Protein AF-Q07W27-F1 (afdb_monomer_lite)

Secondary structure (DSSP, 8-state):
-EEEEEPGGGHHHHHHTT--HHHHS-TTTEEEEEEHHHHHHHHTS---HHHHHHHHHHHHHHHHTEEEE-EE-PPPTTS-GGG-SEE-TTTPBPPPHHHHHHHHHHHHHH--S--SSTT-SSPTTHHHHHHHHHTTTSEEE----SSSHHHHHHHH----S------

Organism: Shewanella frigidimarina (strain NCIMB 400) (NCBI:txid318167)

Radius of gyration: 16.39 Å; chains: 1; bounding box: 51×36×37 Å

pLDDT: mean 89.35, std 12.49, range [35.09, 97.81]

Structure (mmCIF, N/CA/C/O backbone):
data_AF-Q07W27-F1
#
_entry.id   AF-Q07W27-F1
#
loop_
_atom_site.group_PDB
_atom_site.id
_atom_site.type_symbol
_atom_site.label_atom_id
_atom_site.label_alt_id
_atom_site.label_comp_id
_atom_site.label_asym_id
_atom_site.label_entity_id
_atom_site.label_seq_id
_atom_site.pdbx_PDB_ins_code
_atom_site.Cartn_x
_atom_site.Cartn_y
_atom_site.Cartn_z
_atom_site.occupancy
_atom_site.B_iso_or_equiv
_atom_site.auth_seq_id
_atom_site.auth_comp_id
_atom_site.auth_asym_id
_atom_site.auth_atom_id
_atom_site.pdbx_PDB_model_num
ATOM 1 N N . MET A 1 1 ? -7.360 -18.061 -1.630 1.00 87.69 1 MET A N 1
ATOM 2 C CA . MET A 1 1 ? -7.419 -16.875 -0.748 1.00 87.69 1 MET A CA 1
ATOM 3 C C . MET A 1 1 ? -7.469 -15.639 -1.635 1.00 87.69 1 MET A C 1
ATOM 5 O O . MET A 1 1 ? -6.852 -15.674 -2.691 1.00 87.69 1 MET A O 1
ATOM 9 N N . ILE A 1 2 ? -8.252 -14.622 -1.283 1.00 95.69 2 ILE A N 1
ATOM 10 C CA . ILE A 1 2 ? -8.456 -13.413 -2.095 1.00 95.69 2 ILE A CA 1
ATOM 11 C C . ILE A 1 2 ? -7.645 -12.269 -1.487 1.00 95.69 2 ILE A C 1
ATOM 13 O O . ILE A 1 2 ? -7.784 -11.992 -0.299 1.00 95.69 2 ILE A O 1
ATOM 17 N N . ASN A 1 3 ? -6.818 -11.613 -2.295 1.00 96.69 3 ASN A N 1
ATOM 18 C CA . ASN A 1 3 ? -5.992 -10.490 -1.863 1.00 96.69 3 ASN A CA 1
ATOM 19 C C . ASN A 1 3 ? -6.754 -9.167 -2.015 1.00 96.69 3 ASN A C 1
ATOM 21 O O . ASN A 1 3 ? -7.334 -8.904 -3.074 1.00 96.69 3 ASN A O 1
ATOM 25 N N . ILE A 1 4 ? -6.714 -8.340 -0.973 1.00 97.31 4 ILE A N 1
ATOM 26 C CA . ILE A 1 4 ? -7.288 -6.994 -0.942 1.00 97.31 4 ILE A CA 1
ATOM 27 C C . ILE A 1 4 ? -6.198 -6.027 -0.494 1.00 97.31 4 ILE A C 1
ATOM 29 O O . ILE A 1 4 ? -5.762 -6.084 0.651 1.00 97.31 4 ILE A O 1
ATOM 33 N N . TYR A 1 5 ? -5.775 -5.139 -1.386 1.00 97.19 5 TYR A N 1
ATOM 34 C CA . TYR A 1 5 ? -4.855 -4.057 -1.064 1.00 97.19 5 TYR A CA 1
ATOM 35 C C . TYR A 1 5 ? -5.603 -2.849 -0.522 1.00 97.19 5 TYR A C 1
ATOM 37 O O . TYR A 1 5 ? -6.624 -2.442 -1.076 1.00 97.19 5 TYR A O 1
ATOM 45 N N . ILE A 1 6 ? -5.073 -2.274 0.547 1.00 96.81 6 ILE A N 1
ATOM 46 C CA . ILE A 1 6 ? -5.630 -1.106 1.212 1.00 96.81 6 ILE A CA 1
ATOM 47 C C . ILE A 1 6 ? -4.923 0.164 0.739 1.00 96.81 6 ILE A C 1
ATOM 49 O O . ILE A 1 6 ? -3.694 0.247 0.764 1.00 96.81 6 ILE A O 1
ATOM 53 N N . ASP A 1 7 ? -5.715 1.151 0.329 1.00 95.50 7 ASP A N 1
ATOM 54 C CA . ASP A 1 7 ? -5.273 2.526 0.106 1.00 95.50 7 ASP A CA 1
ATOM 55 C C . ASP A 1 7 ? -5.294 3.324 1.421 1.00 95.50 7 ASP A C 1
ATOM 57 O O . ASP A 1 7 ? -6.131 3.106 2.295 1.00 95.50 7 ASP A O 1
ATOM 61 N N . ASN A 1 8 ? -4.400 4.295 1.566 1.00 92.88 8 ASN A N 1
ATOM 62 C CA . ASN A 1 8 ? -4.270 5.091 2.779 1.00 92.88 8 ASN A CA 1
ATOM 63 C C . ASN A 1 8 ? -5.447 6.022 3.057 1.00 92.88 8 ASN A C 1
ATOM 65 O O . ASN A 1 8 ? -5.665 6.410 4.204 1.00 92.88 8 ASN A O 1
ATOM 69 N N . ASN A 1 9 ? -6.234 6.371 2.042 1.00 92.31 9 ASN A N 1
ATOM 70 C CA . ASN A 1 9 ? -7.404 7.226 2.236 1.00 92.31 9 ASN A CA 1
ATOM 71 C C . ASN A 1 9 ? -8.571 6.541 2.973 1.00 92.31 9 ASN A C 1
ATOM 73 O O . ASN A 1 9 ? -9.521 7.228 3.350 1.00 92.31 9 ASN A O 1
ATOM 77 N N . ILE A 1 10 ? -8.522 5.221 3.199 1.00 95.00 10 ILE A N 1
ATOM 78 C CA . ILE A 1 10 ? -9.608 4.518 3.893 1.00 95.00 10 ILE A CA 1
ATOM 79 C C . ILE A 1 10 ? -9.482 4.603 5.415 1.00 95.00 10 ILE A C 1
ATOM 81 O O . ILE A 1 10 ? -10.473 4.409 6.117 1.00 95.00 10 ILE A O 1
ATOM 85 N N . TRP A 1 11 ? -8.28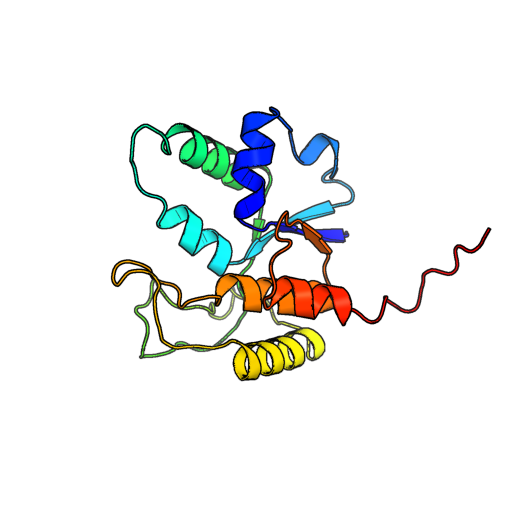3 4.865 5.941 1.00 95.19 11 TRP A N 1
ATOM 86 C CA . TRP A 1 11 ? -8.015 4.753 7.374 1.00 95.19 11 TRP A CA 1
ATOM 87 C C . TRP A 1 11 ? -8.856 5.718 8.207 1.00 95.19 11 TRP A C 1
ATOM 89 O O . TRP A 1 11 ? -9.455 5.300 9.197 1.00 95.19 11 TRP A O 1
ATOM 99 N N . ASP A 1 12 ? -8.971 6.977 7.768 1.00 94.19 12 ASP A N 1
ATOM 100 C CA . ASP A 1 12 ? -9.831 7.973 8.416 1.00 94.19 12 ASP A CA 1
ATOM 101 C C . ASP A 1 12 ? -11.297 7.497 8.459 1.00 94.19 12 ASP A C 1
ATOM 103 O O . ASP A 1 12 ? -11.993 7.697 9.454 1.00 94.19 12 ASP A O 1
ATOM 107 N N . PHE A 1 13 ? -11.774 6.834 7.399 1.00 95.19 13 PHE A N 1
ATOM 108 C CA . PHE A 1 13 ? -13.139 6.309 7.336 1.00 95.19 13 PHE A CA 1
ATOM 109 C C . PHE A 1 13 ? -13.355 5.143 8.304 1.00 95.19 13 PHE A C 1
ATOM 111 O O . PHE A 1 13 ? -14.380 5.108 8.985 1.00 95.19 13 PHE A O 1
ATOM 118 N N . LEU A 1 14 ? -12.404 4.211 8.384 1.00 95.69 14 LEU A N 1
ATOM 119 C CA . LEU A 1 14 ? -12.488 3.078 9.306 1.00 95.69 14 LEU A CA 1
ATOM 120 C C . LEU A 1 14 ? -12.503 3.548 10.759 1.00 95.69 14 LEU A C 1
ATOM 122 O O . LEU A 1 14 ? -13.375 3.123 11.515 1.00 95.69 14 LEU A O 1
ATOM 126 N N . LEU A 1 15 ? -11.603 4.468 11.122 1.00 95.44 15 LEU A N 1
ATOM 127 C CA . LEU A 1 15 ? -11.544 5.022 12.473 1.00 95.44 15 LEU A CA 1
ATOM 128 C C . LEU A 1 15 ? -12.839 5.761 12.824 1.00 95.44 15 LEU A C 1
ATOM 130 O O . LEU A 1 15 ? -13.472 5.459 13.834 1.00 95.44 15 LEU A O 1
ATOM 134 N N . LYS A 1 16 ? -13.275 6.683 11.954 1.00 95.81 16 LYS A N 1
ATOM 135 C CA . LYS A 1 16 ? -14.465 7.515 12.183 1.00 95.81 16 LYS A CA 1
ATOM 136 C C . LYS A 1 16 ? -15.741 6.699 12.392 1.00 95.81 16 LYS A C 1
ATOM 138 O O . LYS A 1 16 ? -16.622 7.134 13.125 1.00 95.81 16 LYS A O 1
ATOM 143 N N . ASN A 1 17 ? -15.861 5.557 11.720 1.00 96.44 17 ASN A N 1
ATOM 144 C CA . ASN A 1 17 ? -17.038 4.693 11.803 1.00 96.44 17 ASN A CA 1
ATOM 145 C C . ASN A 1 17 ? -16.813 3.472 12.711 1.00 96.44 17 ASN A C 1
ATOM 147 O O . ASN A 1 17 ? -17.669 2.593 12.752 1.00 96.44 17 ASN A O 1
ATOM 151 N N . SER A 1 18 ? -15.669 3.403 13.404 1.00 94.62 18 SER A N 1
ATOM 152 C CA . SER A 1 18 ? -15.284 2.294 14.285 1.00 94.62 18 SER A CA 1
ATOM 153 C C . SER A 1 18 ? -15.427 0.916 13.622 1.00 94.62 18 SER A C 1
ATOM 155 O O . SER A 1 18 ? -15.914 -0.036 14.229 1.00 94.62 18 SER A O 1
ATOM 157 N N . LEU A 1 19 ? -15.022 0.812 12.353 1.00 94.81 19 LEU A N 1
ATOM 158 C CA . LEU A 1 19 ? -15.157 -0.412 11.565 1.00 94.81 19 LEU A CA 1
ATOM 159 C C . LEU A 1 19 ? -13.935 -1.310 11.732 1.00 94.81 19 LEU A C 1
ATOM 161 O O . LEU A 1 19 ? -12.802 -0.885 11.498 1.00 94.81 19 LEU A O 1
ATOM 165 N N . ASN A 1 20 ? -14.180 -2.584 12.036 1.00 93.25 20 ASN A N 1
ATOM 166 C CA . ASN A 1 20 ? -13.160 -3.618 11.976 1.00 93.25 20 ASN A CA 1
ATOM 167 C C . ASN A 1 20 ? -13.163 -4.274 10.588 1.00 93.25 20 ASN A C 1
ATOM 169 O O . ASN A 1 20 ? -14.177 -4.794 10.125 1.00 93.25 20 ASN A O 1
ATOM 173 N N . LEU A 1 21 ? -12.010 -4.282 9.913 1.00 93.94 21 LEU A N 1
ATOM 174 C CA . LEU A 1 21 ? -11.886 -4.877 8.583 1.00 93.94 21 LEU A CA 1
ATOM 175 C C . LEU A 1 21 ? -12.206 -6.379 8.561 1.00 93.94 21 LEU A C 1
ATOM 177 O O . LEU A 1 21 ? -12.683 -6.879 7.542 1.00 93.94 21 LEU A O 1
ATOM 181 N N . ARG A 1 22 ? -11.963 -7.110 9.654 1.00 95.06 22 ARG A N 1
ATOM 182 C CA . ARG A 1 22 ? -12.173 -8.564 9.725 1.00 95.06 22 ARG A CA 1
ATOM 183 C C . ARG A 1 22 ? -13.634 -8.980 9.747 1.00 95.06 22 ARG A C 1
ATOM 185 O O . ARG A 1 22 ? -13.924 -10.087 9.291 1.00 95.06 22 ARG A O 1
ATOM 192 N N . ASP A 1 23 ? -14.532 -8.090 10.156 1.00 95.62 23 ASP A N 1
ATOM 193 C CA . ASP A 1 23 ? -15.976 -8.333 10.100 1.00 95.62 23 ASP A CA 1
ATOM 194 C C . ASP A 1 23 ? -16.465 -8.420 8.644 1.00 95.62 23 ASP A C 1
ATOM 196 O O . ASP A 1 23 ? -17.352 -9.208 8.315 1.00 95.62 23 ASP A O 1
ATOM 200 N N . TYR A 1 24 ? -15.833 -7.659 7.744 1.00 95.19 24 TYR A N 1
ATOM 201 C CA . TYR A 1 24 ? -16.163 -7.613 6.315 1.00 95.19 24 TYR A CA 1
ATOM 202 C C . TYR A 1 24 ? -15.278 -8.532 5.467 1.00 95.19 24 TYR A C 1
ATOM 204 O O . TYR A 1 24 ? -15.719 -9.071 4.449 1.00 95.19 24 TYR A O 1
ATOM 212 N N . PHE A 1 25 ? -14.032 -8.744 5.894 1.00 96.12 25 PHE A N 1
ATOM 213 C CA . PHE A 1 25 ? -13.035 -9.549 5.193 1.00 96.12 25 PHE A CA 1
ATOM 214 C C . PHE A 1 25 ? -12.453 -10.638 6.111 1.00 96.12 25 PHE A C 1
ATOM 216 O O . PHE A 1 25 ? -11.312 -10.526 6.581 1.00 96.12 25 PHE A O 1
ATOM 223 N N . PRO A 1 26 ? -13.204 -11.736 6.340 1.00 96.38 26 PRO A N 1
ATOM 224 C CA . PRO A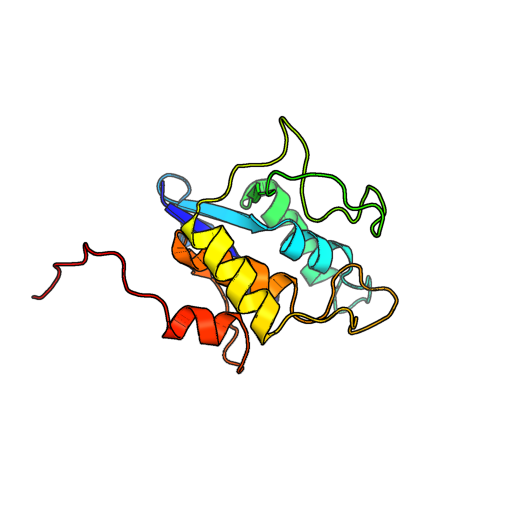 1 26 ? -12.767 -12.811 7.223 1.00 96.38 26 PRO A CA 1
ATOM 225 C C . PRO A 1 26 ? -11.453 -13.456 6.765 1.00 96.38 26 PRO A C 1
ATOM 227 O O . PRO A 1 26 ? -11.310 -13.842 5.597 1.00 96.38 26 PRO A O 1
ATOM 230 N N . ALA A 1 27 ? -10.528 -13.667 7.706 1.00 95.81 27 ALA A N 1
ATOM 231 C CA . ALA A 1 27 ? -9.176 -14.179 7.444 1.00 95.81 27 ALA A CA 1
ATOM 232 C C . ALA A 1 27 ? -9.150 -15.548 6.734 1.00 95.81 27 ALA A C 1
ATOM 234 O O . ALA A 1 27 ? -8.236 -15.844 5.968 1.00 95.81 27 ALA A O 1
ATOM 235 N N . LYS A 1 28 ? -10.196 -16.372 6.904 1.00 96.00 28 LYS A N 1
ATOM 236 C CA . LYS A 1 28 ? -10.334 -17.665 6.206 1.00 96.00 28 LYS A CA 1
ATOM 237 C C . LYS A 1 28 ? -10.383 -17.521 4.678 1.00 96.00 28 LYS A C 1
ATOM 239 O O . LYS A 1 28 ? -10.023 -18.451 3.959 1.00 96.00 28 LYS A O 1
ATOM 244 N N . LYS A 1 29 ? -10.859 -16.380 4.168 1.00 97.31 29 LYS A N 1
ATOM 245 C CA . LYS A 1 29 ? -11.061 -16.146 2.731 1.00 97.31 29 LYS A CA 1
ATOM 246 C C . LYS A 1 29 ? -10.179 -15.027 2.187 1.00 97.31 29 LYS A C 1
ATOM 248 O O . LYS A 1 29 ? -9.769 -15.128 1.027 1.00 97.31 29 LYS A O 1
ATOM 253 N N . TYR A 1 30 ? -9.872 -14.016 2.996 1.00 97.81 30 TYR A N 1
ATOM 254 C CA . TYR A 1 30 ? -9.238 -12.783 2.543 1.00 97.81 30 TYR A CA 1
ATOM 255 C C . TYR A 1 30 ? -7.904 -12.511 3.236 1.00 97.81 30 TYR A C 1
ATOM 257 O O . TYR A 1 30 ? -7.788 -12.613 4.457 1.00 97.81 30 TYR A O 1
ATOM 265 N N . ARG A 1 31 ? -6.925 -12.087 2.437 1.00 97.19 31 ARG A N 1
ATOM 266 C CA . ARG A 1 31 ? -5.713 -11.417 2.911 1.00 97.19 31 ARG A CA 1
ATOM 267 C C . ARG A 1 31 ? -5.874 -9.932 2.689 1.00 97.19 31 ARG A C 1
ATOM 269 O O . ARG A 1 31 ? -6.186 -9.509 1.577 1.00 97.19 31 ARG A O 1
ATOM 276 N N . ILE A 1 32 ? -5.657 -9.175 3.750 1.00 97.44 32 ILE A N 1
ATOM 277 C CA . ILE A 1 32 ? -5.659 -7.722 3.706 1.00 97.44 32 ILE A CA 1
ATOM 278 C C . ILE A 1 32 ? -4.202 -7.300 3.650 1.00 97.44 32 ILE A C 1
ATOM 280 O O . ILE A 1 32 ? -3.405 -7.735 4.479 1.00 97.44 32 ILE A O 1
ATOM 284 N N . LEU A 1 33 ? -3.856 -6.523 2.636 1.00 96.94 33 LEU A N 1
ATOM 285 C CA . LEU A 1 33 ? -2.485 -6.234 2.259 1.00 96.94 33 LEU A CA 1
ATOM 286 C C . LEU A 1 33 ? -2.267 -4.725 2.188 1.00 96.94 33 LEU A C 1
ATOM 288 O O . LEU A 1 33 ? -3.163 -3.974 1.803 1.00 96.94 33 LEU A O 1
ATOM 292 N N . ILE A 1 34 ? -1.049 -4.288 2.478 1.00 96.44 34 ILE A N 1
ATOM 293 C CA . ILE A 1 34 ? -0.579 -2.938 2.176 1.00 96.44 34 ILE A CA 1
ATOM 294 C C . ILE A 1 34 ? 0.697 -3.028 1.344 1.00 96.44 34 ILE A C 1
ATOM 296 O O . ILE A 1 34 ? 1.522 -3.920 1.536 1.00 96.44 34 ILE A O 1
ATOM 300 N N . SER A 1 35 ? 0.857 -2.126 0.381 1.00 95.12 35 SER A N 1
ATOM 301 C CA . SER A 1 35 ? 2.114 -2.026 -0.358 1.00 95.12 35 SER A CA 1
ATOM 302 C C . SER A 1 35 ? 3.171 -1.309 0.487 1.00 95.12 35 SER A C 1
ATOM 304 O O . SER A 1 35 ? 2.848 -0.460 1.321 1.00 95.12 35 SER A O 1
ATOM 306 N N . LYS A 1 36 ? 4.452 -1.561 0.201 1.00 93.62 36 LYS A N 1
ATOM 307 C CA . LYS A 1 36 ? 5.565 -0.779 0.773 1.00 93.62 36 LYS A CA 1
ATOM 308 C C . LYS A 1 36 ? 5.370 0.740 0.606 1.00 93.62 36 LYS A C 1
ATOM 310 O O . LYS A 1 36 ? 5.717 1.528 1.480 1.00 93.62 36 LYS A O 1
ATOM 315 N N . TYR A 1 37 ? 4.755 1.161 -0.500 1.00 94.88 37 TYR A N 1
ATOM 316 C CA . TYR A 1 37 ? 4.403 2.559 -0.759 1.00 94.88 37 TYR A CA 1
ATOM 317 C C . TYR A 1 37 ? 3.364 3.079 0.235 1.00 94.88 37 TYR A C 1
ATOM 319 O O . TYR A 1 37 ? 3.566 4.135 0.832 1.00 94.88 37 TYR A O 1
ATOM 327 N N . GLY A 1 38 ? 2.298 2.309 0.473 1.00 94.38 38 GLY A N 1
ATOM 328 C CA . GLY A 1 38 ? 1.308 2.641 1.493 1.00 94.38 38 GLY A CA 1
ATOM 329 C C . GLY A 1 38 ? 1.946 2.767 2.881 1.00 94.38 38 GLY A C 1
ATOM 330 O O . GLY A 1 38 ? 1.671 3.723 3.608 1.00 94.38 38 GLY A O 1
ATOM 331 N N . ARG A 1 39 ? 2.886 1.869 3.212 1.00 94.31 39 ARG A N 1
ATOM 332 C CA . ARG A 1 39 ? 3.652 1.920 4.466 1.00 94.31 39 ARG A CA 1
ATOM 333 C C . ARG A 1 39 ? 4.509 3.180 4.599 1.00 94.31 39 ARG A C 1
ATOM 335 O O . ARG A 1 39 ? 4.574 3.749 5.694 1.00 94.31 39 ARG A O 1
ATOM 342 N N . PHE A 1 40 ? 5.153 3.629 3.520 1.00 94.25 40 PHE A N 1
ATOM 343 C CA . PHE A 1 40 ? 5.934 4.866 3.543 1.00 94.25 40 PHE A CA 1
ATOM 344 C C . PHE A 1 40 ? 5.068 6.068 3.903 1.00 94.25 40 PHE A C 1
ATOM 346 O O . PHE A 1 40 ? 5.439 6.831 4.789 1.00 94.25 40 PHE A O 1
ATOM 353 N N . GLU A 1 41 ? 3.893 6.213 3.294 1.00 93.31 41 GLU A N 1
ATOM 354 C CA . GLU A 1 41 ? 3.008 7.338 3.610 1.00 93.31 41 GLU A CA 1
ATOM 355 C C . GLU A 1 41 ? 2.564 7.334 5.081 1.00 93.31 41 GLU A C 1
ATOM 357 O O . GLU A 1 41 ? 2.583 8.390 5.710 1.00 93.31 41 GLU A O 1
ATOM 362 N N . ILE A 1 42 ? 2.253 6.163 5.658 1.00 92.62 42 ILE A N 1
ATOM 363 C CA . ILE A 1 42 ? 1.879 6.030 7.080 1.00 92.62 42 ILE A CA 1
ATOM 364 C C . ILE A 1 42 ? 3.046 6.409 7.995 1.00 92.62 42 ILE A C 1
ATOM 366 O O . ILE A 1 42 ? 2.881 7.165 8.952 1.00 92.62 42 ILE A O 1
ATOM 370 N N . THR A 1 43 ? 4.247 5.913 7.691 1.00 90.56 43 THR A N 1
ATOM 371 C CA . THR A 1 43 ? 5.459 6.221 8.467 1.00 90.56 43 THR A CA 1
ATOM 372 C C . THR A 1 43 ? 5.756 7.723 8.469 1.00 90.56 43 THR A C 1
ATOM 374 O O . THR A 1 43 ? 6.240 8.261 9.462 1.00 90.56 43 THR A O 1
ATOM 377 N N . GLN A 1 44 ? 5.415 8.417 7.381 1.00 90.19 44 GLN A N 1
ATOM 378 C CA . GLN A 1 44 ? 5.617 9.856 7.219 1.00 90.19 44 GLN A CA 1
ATOM 379 C C . GLN A 1 44 ? 4.436 10.719 7.679 1.00 90.19 44 GLN A C 1
ATOM 381 O O . GLN A 1 44 ? 4.469 11.942 7.502 1.00 90.19 44 GLN A O 1
ATOM 386 N N . MET A 1 45 ? 3.399 10.119 8.272 1.00 89.19 45 MET A N 1
ATOM 387 C CA . MET A 1 45 ? 2.324 10.880 8.899 1.00 89.19 45 MET A CA 1
ATOM 388 C C . MET A 1 45 ? 2.880 11.712 10.064 1.00 89.19 45 MET A C 1
ATOM 390 O O . MET A 1 45 ? 3.620 11.172 10.897 1.00 89.19 45 MET A O 1
ATOM 394 N N . PRO A 1 46 ? 2.527 13.010 10.141 1.00 86.31 46 PRO A N 1
ATOM 395 C CA . PRO A 1 46 ? 3.024 13.896 11.184 1.00 86.31 46 PRO A CA 1
ATOM 396 C C . PRO A 1 46 ? 2.485 13.491 12.558 1.00 86.31 46 PRO A C 1
ATOM 398 O O . PRO A 1 46 ? 1.319 13.117 12.682 1.00 86.31 46 PRO A O 1
ATOM 401 N N . ASP A 1 47 ? 3.299 13.670 13.597 1.00 85.31 47 ASP A N 1
ATOM 402 C CA . ASP A 1 47 ? 2.911 13.453 15.000 1.00 85.31 47 ASP A CA 1
ATOM 403 C C . ASP A 1 47 ? 2.175 14.672 15.591 1.00 85.31 47 ASP A C 1
ATOM 405 O O . ASP A 1 47 ? 2.380 15.066 16.736 1.00 85.31 47 ASP A O 1
ATOM 409 N N . SER A 1 48 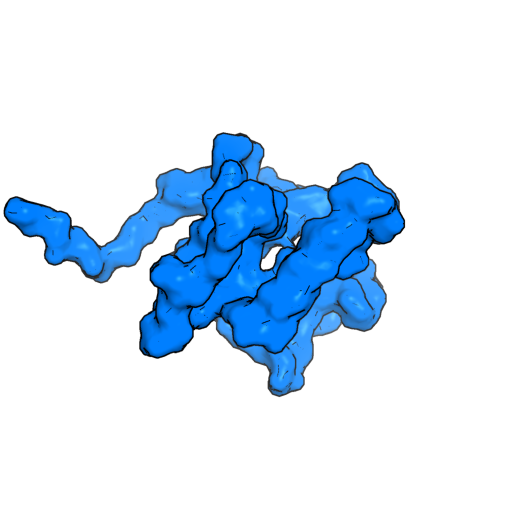? 1.324 15.317 14.790 1.00 86.62 48 SER A N 1
ATOM 410 C CA . SER A 1 48 ? 0.436 16.378 15.277 1.00 86.62 48 SER A CA 1
ATOM 411 C C . SER A 1 48 ? -0.675 15.773 16.142 1.00 86.62 48 SER A C 1
ATOM 413 O O . SER A 1 48 ? -1.162 14.702 15.768 1.00 86.62 48 SER A O 1
ATOM 415 N N . PRO A 1 49 ? -1.150 16.448 17.209 1.00 82.06 49 PRO A N 1
ATOM 416 C CA . PRO A 1 49 ? -2.191 15.923 18.104 1.00 82.06 49 PRO A CA 1
ATOM 417 C C . PRO A 1 49 ? -3.393 15.309 17.368 1.00 82.06 49 PRO A C 1
ATOM 419 O O . PRO A 1 49 ? -3.784 14.184 17.663 1.00 82.06 49 PRO A O 1
ATOM 422 N N . ASP A 1 50 ? -3.866 15.970 16.308 1.00 80.62 50 ASP A N 1
ATOM 423 C CA . ASP A 1 50 ? -5.021 15.544 15.499 1.00 80.62 50 ASP A CA 1
ATOM 424 C C . ASP A 1 50 ? -4.775 14.289 14.635 1.00 80.62 50 ASP A C 1
ATOM 426 O O . ASP A 1 50 ? -5.690 13.764 14.001 1.00 80.62 50 ASP A O 1
ATOM 430 N N . LYS A 1 51 ? -3.525 13.821 14.534 1.00 88.31 51 LYS A N 1
ATOM 431 C CA . LYS A 1 51 ? -3.119 12.660 13.723 1.00 88.31 51 LYS A CA 1
ATOM 432 C C . LYS A 1 51 ? -2.525 11.520 14.540 1.00 88.31 51 LYS A C 1
ATOM 434 O O . LYS A 1 51 ? -2.423 10.418 14.005 1.00 88.31 51 LYS A O 1
ATOM 439 N N . VAL A 1 52 ? -2.191 11.746 15.812 1.00 91.50 52 VAL A N 1
ATOM 440 C CA . VAL A 1 52 ? -1.653 10.706 16.703 1.00 91.50 52 VAL A CA 1
ATOM 441 C C . VAL A 1 52 ? -2.652 9.562 16.873 1.00 91.50 52 VAL A C 1
ATOM 443 O O . VAL A 1 52 ? -2.271 8.403 16.734 1.00 91.50 52 VAL A O 1
ATOM 446 N N . GLU A 1 53 ? -3.933 9.870 17.097 1.00 92.94 53 GLU A N 1
ATOM 447 C CA . GLU A 1 53 ? -4.983 8.852 17.232 1.00 92.94 53 GLU A CA 1
ATOM 448 C C . GLU A 1 53 ? -5.087 7.981 15.973 1.00 92.94 53 GLU A C 1
ATOM 450 O O . GLU A 1 53 ? -4.998 6.755 16.049 1.00 92.94 53 GLU A O 1
ATOM 455 N N . LEU A 1 54 ? -5.176 8.616 14.800 1.00 94.56 54 LEU A N 1
ATOM 456 C CA . LEU A 1 54 ? -5.240 7.918 13.519 1.00 94.56 54 LEU A CA 1
ATOM 457 C C . LEU A 1 54 ? -4.001 7.058 13.272 1.00 94.56 54 LEU A C 1
ATOM 459 O O . LEU A 1 54 ? -4.125 5.905 12.871 1.00 94.56 54 LEU A O 1
ATOM 463 N N . LYS A 1 55 ? -2.805 7.593 13.526 1.00 94.19 55 LYS A N 1
ATOM 464 C CA . LYS A 1 55 ? -1.552 6.856 13.347 1.00 94.19 55 LYS A CA 1
ATOM 465 C C . LYS A 1 55 ? -1.502 5.631 14.261 1.00 94.19 55 LYS A C 1
ATOM 467 O O . LYS A 1 55 ? 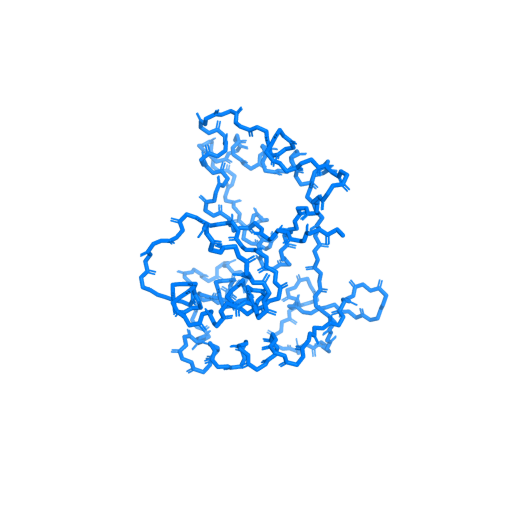-1.177 4.547 13.785 1.00 94.19 55 LYS A O 1
ATOM 472 N N . ASN A 1 56 ? -1.885 5.770 15.530 1.00 93.38 56 ASN A N 1
ATOM 473 C CA . ASN A 1 56 ? -1.932 4.656 16.480 1.00 93.38 56 ASN A CA 1
ATOM 474 C C . ASN A 1 56 ? -2.951 3.589 16.068 1.00 93.38 56 ASN A C 1
ATOM 476 O O . ASN A 1 56 ? -2.638 2.400 16.120 1.00 93.38 56 ASN A O 1
ATOM 480 N N . PHE A 1 57 ? -4.133 4.004 15.607 1.00 94.94 57 PHE A N 1
ATOM 481 C CA . PHE A 1 57 ? -5.137 3.097 15.056 1.00 94.94 57 PHE A CA 1
ATOM 482 C C . PHE A 1 57 ? -4.607 2.328 13.840 1.00 94.94 57 PHE A C 1
ATOM 484 O O . PHE A 1 57 ? -4.702 1.107 13.784 1.00 94.94 57 PHE A O 1
ATOM 491 N N . ILE A 1 58 ? -3.990 3.018 12.879 1.00 95.44 58 ILE A N 1
ATOM 492 C CA . ILE A 1 58 ? -3.425 2.361 11.697 1.00 95.44 58 ILE A CA 1
ATOM 493 C C . ILE A 1 58 ? -2.354 1.352 12.117 1.00 95.44 58 ILE A C 1
ATOM 495 O O . ILE A 1 58 ? -2.367 0.215 11.657 1.00 95.44 58 ILE A O 1
ATOM 499 N N . LEU A 1 59 ? -1.437 1.736 13.010 1.00 94.19 59 LEU A N 1
ATOM 500 C CA . LEU A 1 59 ? -0.366 0.852 13.472 1.00 94.19 59 LEU A CA 1
ATOM 501 C C . LEU A 1 59 ? -0.895 -0.384 14.210 1.00 94.19 59 LEU A C 1
ATOM 503 O O . LEU A 1 59 ? -0.340 -1.466 14.019 1.00 94.19 59 LEU A O 1
ATOM 507 N N . SER A 1 60 ? -1.964 -0.258 15.001 1.00 94.31 60 SER A N 1
ATOM 508 C CA . SER A 1 60 ? -2.570 -1.410 15.675 1.00 94.31 60 SER A CA 1
ATOM 509 C C . SER A 1 60 ? -3.229 -2.372 14.682 1.00 94.31 60 SER A C 1
ATOM 511 O O . SER A 1 60 ? -3.071 -3.585 14.814 1.00 94.31 60 SER A O 1
ATOM 513 N N . VAL A 1 61 ? -3.891 -1.855 13.644 1.00 94.69 61 VAL A N 1
ATOM 514 C CA . VAL A 1 61 ? -4.480 -2.674 12.574 1.00 94.69 61 VAL A CA 1
ATOM 515 C C . VAL A 1 61 ? -3.392 -3.338 11.725 1.00 94.69 61 VAL A C 1
ATOM 517 O O . VAL A 1 61 ? -3.486 -4.527 11.423 1.00 94.69 61 VAL A O 1
ATOM 520 N N . LEU A 1 62 ? -2.317 -2.617 11.389 1.00 94.31 62 LEU A N 1
ATOM 521 C CA . LEU A 1 62 ? -1.181 -3.175 10.650 1.00 94.31 62 LEU A CA 1
ATOM 522 C C . LEU A 1 62 ? -0.469 -4.300 11.410 1.00 94.31 62 LEU A C 1
ATOM 524 O O . LEU A 1 62 ? 0.007 -5.241 10.790 1.00 94.31 62 LEU A O 1
ATOM 528 N N . ALA A 1 63 ? -0.399 -4.229 12.739 1.00 93.31 63 ALA A N 1
ATOM 529 C CA . ALA A 1 63 ? 0.262 -5.259 13.538 1.00 93.31 63 ALA A CA 1
ATOM 530 C C . ALA A 1 63 ? -0.508 -6.591 13.585 1.00 93.31 63 ALA A C 1
ATOM 532 O O . ALA A 1 63 ? 0.104 -7.635 13.801 1.00 93.31 63 ALA A O 1
ATOM 533 N N . ASN A 1 64 ? -1.831 -6.563 13.403 1.00 91.19 64 ASN A N 1
ATOM 534 C CA . ASN A 1 64 ? -2.693 -7.724 13.644 1.00 91.19 64 ASN A CA 1
ATOM 535 C C . ASN A 1 64 ? -3.376 -8.252 12.379 1.00 91.19 64 ASN A C 1
ATOM 537 O O . ASN A 1 64 ? -3.549 -9.460 12.219 1.00 91.19 64 ASN A O 1
ATOM 541 N N . ASP A 1 65 ? -3.776 -7.357 11.475 1.00 94.44 65 ASP A N 1
ATOM 542 C CA . ASP A 1 65 ? -4.752 -7.681 10.438 1.00 94.44 65 ASP A CA 1
ATOM 543 C C . ASP A 1 65 ? -4.267 -7.455 9.009 1.00 94.44 65 ASP A C 1
ATOM 545 O O . ASP A 1 65 ? -4.870 -7.994 8.073 1.00 94.44 65 ASP A O 1
ATOM 549 N N . VAL A 1 66 ? -3.188 -6.700 8.816 1.00 95.38 66 VAL A N 1
ATOM 550 C CA . VAL A 1 66 ? -2.735 -6.293 7.483 1.00 95.38 66 VAL A CA 1
ATOM 551 C C . VAL A 1 66 ? -1.287 -6.685 7.265 1.00 95.38 66 VAL A C 1
ATOM 553 O O . VAL A 1 66 ? -0.404 -6.338 8.036 1.00 95.38 66 VAL A O 1
ATOM 556 N N . GLU A 1 67 ? -1.043 -7.390 6.171 1.00 95.00 67 GLU A N 1
ATOM 557 C CA . GLU A 1 67 ? 0.287 -7.845 5.793 1.00 95.00 67 GLU A CA 1
ATOM 558 C C . GLU A 1 67 ? 0.954 -6.828 4.856 1.00 95.00 67 GLU A C 1
ATOM 560 O O . GLU A 1 67 ? 0.375 -6.421 3.844 1.00 95.00 67 GLU A O 1
ATOM 565 N N . GLU A 1 68 ? 2.182 -6.418 5.171 1.00 93.88 68 GLU A N 1
ATOM 566 C CA . GLU A 1 68 ? 2.988 -5.593 4.270 1.00 93.88 68 GLU A CA 1
ATOM 567 C C . GLU A 1 68 ? 3.613 -6.463 3.176 1.00 93.88 68 GLU A C 1
ATOM 569 O O . GLU A 1 68 ? 4.324 -7.428 3.452 1.00 93.88 68 GLU A O 1
ATOM 574 N N . VAL A 1 69 ? 3.356 -6.109 1.915 1.00 92.94 69 VAL A N 1
ATOM 575 C CA . VAL A 1 69 ? 3.881 -6.830 0.755 1.00 92.94 69 VAL A CA 1
ATOM 576 C C . VAL A 1 69 ? 4.853 -5.954 -0.017 1.00 92.94 69 VAL A C 1
ATOM 578 O O . VAL A 1 69 ? 4.577 -4.800 -0.364 1.00 92.94 69 VAL A O 1
ATOM 581 N N . HIS A 1 70 ? 5.995 -6.554 -0.334 1.00 92.12 70 HIS A N 1
ATOM 582 C CA . HIS A 1 70 ? 7.085 -5.925 -1.057 1.00 92.12 70 HIS A CA 1
ATOM 583 C C . HIS A 1 70 ? 7.217 -6.545 -2.443 1.00 92.12 70 HIS A C 1
ATOM 585 O O . HIS A 1 70 ? 7.089 -7.758 -2.607 1.00 92.12 70 HIS A O 1
ATOM 591 N N . THR A 1 71 ? 7.553 -5.723 -3.431 1.00 91.69 71 THR A N 1
ATOM 592 C CA . THR A 1 71 ? 7.903 -6.199 -4.771 1.00 91.69 71 THR A CA 1
ATOM 593 C C . THR A 1 71 ? 9.396 -6.505 -4.829 1.00 91.69 71 THR A C 1
ATOM 595 O O . THR A 1 71 ? 10.218 -5.715 -4.360 1.00 91.69 71 THR A O 1
ATOM 598 N N . PHE A 1 72 ? 9.759 -7.650 -5.402 1.00 93.00 72 PHE A N 1
ATOM 599 C CA . PHE A 1 72 ? 11.149 -7.993 -5.673 1.00 93.00 72 PHE A CA 1
ATOM 600 C C . PHE A 1 72 ? 11.749 -7.052 -6.719 1.00 93.00 72 PHE A C 1
ATOM 602 O O . PHE A 1 72 ? 11.124 -6.751 -7.739 1.00 93.00 72 PHE A O 1
ATOM 609 N N . GLY A 1 73 ? 12.989 -6.627 -6.500 1.00 90.81 73 GLY A N 1
ATOM 610 C CA . GLY A 1 73 ? 13.734 -5.864 -7.488 1.00 90.81 73 GLY A CA 1
ATOM 611 C C . GLY A 1 73 ? 15.134 -5.500 -7.025 1.00 90.81 73 GLY A C 1
ATOM 612 O O . GLY A 1 73 ? 15.566 -5.842 -5.927 1.00 90.81 73 GLY A O 1
ATOM 613 N N . PHE A 1 74 ? 15.843 -4.791 -7.895 1.00 90.38 74 PHE A N 1
ATOM 614 C CA . PHE A 1 74 ? 17.205 -4.341 -7.636 1.00 90.38 74 PHE A CA 1
ATOM 615 C C . PHE A 1 74 ? 17.223 -2.980 -6.939 1.00 90.38 74 PHE A C 1
ATOM 617 O O . PHE A 1 74 ? 16.282 -2.193 -7.062 1.00 90.38 74 PHE A O 1
ATOM 624 N N . SER A 1 75 ? 18.313 -2.719 -6.215 1.00 90.25 75 SER A N 1
ATOM 625 C CA . SER A 1 75 ? 18.549 -1.431 -5.566 1.00 90.25 75 SER A CA 1
ATOM 626 C C . SER A 1 75 ? 18.650 -0.310 -6.602 1.00 90.25 75 SER A C 1
ATOM 628 O O . SER A 1 75 ? 19.281 -0.471 -7.648 1.00 90.25 75 SER A O 1
ATOM 630 N N . ASN A 1 76 ? 18.036 0.830 -6.298 1.00 91.12 76 ASN A N 1
ATOM 631 C CA . ASN A 1 76 ? 18.189 2.062 -7.051 1.00 91.12 76 ASN A CA 1
ATOM 632 C C . ASN A 1 76 ? 19.142 3.001 -6.290 1.00 91.12 76 ASN A C 1
ATOM 634 O O . ASN A 1 76 ? 18.773 3.459 -5.205 1.00 91.12 76 ASN A O 1
ATOM 638 N N . PRO A 1 77 ? 20.317 3.353 -6.847 1.00 91.94 77 PRO A N 1
ATOM 639 C CA . PRO A 1 77 ? 21.286 4.221 -6.174 1.00 91.94 77 PRO A CA 1
ATOM 640 C C . PRO A 1 77 ? 20.778 5.652 -5.946 1.00 91.94 77 PRO A C 1
ATOM 642 O O . PRO A 1 77 ? 21.358 6.390 -5.158 1.00 91.94 77 PRO A O 1
ATOM 645 N N . SER A 1 78 ? 19.690 6.065 -6.603 1.00 89.69 78 SER A N 1
ATOM 646 C CA . SER A 1 78 ? 19.036 7.356 -6.347 1.00 89.69 78 SER A CA 1
ATOM 647 C C . SER A 1 78 ? 18.192 7.385 -5.064 1.00 89.69 78 SER A C 1
ATOM 649 O O . SER A 1 78 ? 17.625 8.428 -4.736 1.00 89.69 78 SER A O 1
ATOM 651 N N . HIS A 1 79 ? 18.069 6.264 -4.352 1.00 90.19 79 HIS A N 1
ATOM 652 C CA . HIS A 1 79 ? 17.352 6.161 -3.084 1.00 90.19 79 HIS A CA 1
ATOM 653 C C . HIS A 1 79 ? 18.280 5.633 -1.991 1.00 90.19 79 HIS A C 1
ATOM 655 O O . HIS A 1 79 ? 19.159 4.811 -2.254 1.00 90.19 79 HIS A O 1
ATOM 661 N N . SER A 1 80 ? 18.063 6.071 -0.751 1.00 91.06 80 SER A N 1
ATOM 662 C CA . SER A 1 80 ? 18.711 5.441 0.399 1.00 91.06 80 SER A CA 1
ATOM 663 C C . SER A 1 80 ? 18.196 4.008 0.583 1.00 91.06 80 SER A C 1
ATOM 665 O O . SER A 1 80 ? 17.191 3.605 -0.009 1.00 91.06 80 SER A O 1
ATOM 667 N N . GLU A 1 81 ? 18.877 3.218 1.409 1.00 89.00 81 GLU A N 1
ATOM 668 C CA . GLU A 1 81 ? 18.497 1.829 1.686 1.00 89.00 81 GLU A CA 1
ATOM 669 C C . GLU A 1 81 ? 17.067 1.706 2.245 1.00 89.00 81 GLU A C 1
ATOM 671 O O . GLU A 1 81 ? 16.282 0.872 1.789 1.00 89.00 81 GLU A O 1
ATOM 676 N N . SER A 1 82 ? 16.683 2.599 3.162 1.00 88.62 82 SER A N 1
ATOM 677 C CA . SER A 1 82 ? 15.341 2.628 3.755 1.00 88.62 82 SER A CA 1
ATOM 678 C C . SER A 1 82 ? 14.257 3.142 2.802 1.00 88.62 82 SER A C 1
ATOM 680 O O . SER A 1 82 ? 13.077 2.888 3.028 1.00 88.62 82 SER A O 1
ATOM 682 N N . GLU A 1 83 ? 14.633 3.819 1.716 1.00 92.00 83 GLU A N 1
ATOM 683 C CA . GLU A 1 83 ? 13.718 4.395 0.723 1.00 92.00 83 GLU A CA 1
ATOM 684 C C . GLU A 1 83 ? 13.610 3.554 -0.556 1.00 92.00 83 GLU A C 1
ATOM 686 O O . GLU A 1 83 ? 12.989 3.973 -1.541 1.00 92.00 83 GLU A O 1
ATOM 691 N N . GLN A 1 84 ? 14.209 2.362 -0.578 1.00 93.38 84 GLN A N 1
ATOM 692 C CA . GLN A 1 84 ? 14.099 1.463 -1.720 1.00 93.38 84 GLN A CA 1
ATOM 693 C C . GLN A 1 84 ? 12.643 1.056 -1.944 1.00 93.38 84 GLN A C 1
ATOM 695 O O . GLN A 1 84 ? 11.947 0.626 -1.026 1.00 93.38 84 GLN A O 1
ATOM 700 N N . ARG A 1 85 ? 12.181 1.152 -3.191 1.00 91.25 85 ARG A N 1
ATOM 701 C CA . ARG A 1 85 ? 10.810 0.773 -3.580 1.00 91.25 85 ARG A CA 1
ATOM 702 C C . ARG A 1 85 ? 10.628 -0.739 -3.646 1.00 91.25 85 ARG A C 1
ATOM 704 O O . ARG A 1 85 ? 9.556 -1.256 -3.345 1.00 91.25 85 ARG A O 1
ATOM 711 N N . SER A 1 86 ? 11.703 -1.427 -3.998 1.00 91.12 86 SER A N 1
ATOM 712 C CA . SER A 1 86 ? 11.762 -2.877 -4.086 1.00 91.12 86 SER A CA 1
ATOM 713 C C . SER A 1 86 ? 12.477 -3.464 -2.871 1.00 91.12 86 SER A C 1
ATOM 715 O O . SER A 1 86 ? 13.149 -2.753 -2.119 1.00 91.12 86 SER A O 1
ATOM 717 N N . SER A 1 87 ? 12.327 -4.769 -2.685 1.00 90.31 87 SER A N 1
ATOM 718 C CA . SER A 1 87 ? 13.099 -5.563 -1.731 1.00 90.31 87 SER A CA 1
ATOM 719 C C . SER A 1 87 ? 13.899 -6.640 -2.461 1.00 90.31 87 SER A C 1
ATOM 721 O O . SER A 1 87 ? 13.562 -7.031 -3.580 1.00 90.31 87 SER A O 1
ATOM 723 N N . SER A 1 88 ? 14.966 -7.115 -1.826 1.00 87.62 88 SER A N 1
ATOM 724 C CA . SER A 1 88 ? 15.844 -8.157 -2.356 1.00 87.62 88 SER A CA 1
ATOM 725 C C . SER A 1 88 ? 15.262 -9.567 -2.156 1.00 87.62 88 SER A C 1
ATOM 727 O O . SER A 1 88 ? 14.114 -9.750 -1.728 1.00 87.62 88 SER A O 1
ATOM 729 N N . PHE A 1 89 ? 16.055 -10.581 -2.512 1.00 83.38 89 PHE A N 1
ATOM 730 C CA . PHE A 1 89 ? 15.707 -11.992 -2.352 1.00 83.38 89 PHE A CA 1
ATOM 731 C C . PHE A 1 89 ? 15.307 -12.317 -0.909 1.00 83.38 89 PHE A C 1
ATOM 733 O O . PHE A 1 89 ? 15.919 -11.838 0.039 1.00 83.38 89 PHE A O 1
ATOM 740 N N . GLY A 1 90 ? 14.269 -13.142 -0.752 1.00 80.44 90 GLY A N 1
ATOM 741 C CA . GLY A 1 90 ? 13.746 -13.553 0.556 1.00 80.44 90 GLY A CA 1
ATOM 742 C C . GLY A 1 90 ? 12.809 -12.541 1.223 1.00 80.44 90 GLY A C 1
ATOM 743 O O . GLY A 1 90 ? 12.146 -12.898 2.189 1.00 80.44 90 GLY A O 1
ATOM 744 N N . MET A 1 91 ? 12.706 -11.315 0.696 1.00 81.81 91 MET A N 1
ATOM 745 C CA . MET A 1 91 ? 11.810 -10.274 1.220 1.00 81.81 91 MET A CA 1
ATOM 746 C C . MET A 1 91 ? 10.802 -9.770 0.180 1.00 81.81 91 MET A C 1
ATOM 748 O O . MET A 1 91 ? 9.674 -9.430 0.525 1.00 81.81 91 MET A O 1
ATOM 752 N N . GLY A 1 92 ? 11.196 -9.684 -1.094 1.00 84.69 92 GLY A N 1
ATOM 753 C CA . GLY A 1 92 ? 10.324 -9.248 -2.185 1.00 84.69 92 GLY A CA 1
ATOM 754 C C . GLY A 1 92 ? 9.598 -10.402 -2.879 1.00 84.69 92 GLY A C 1
ATOM 755 O O . GLY A 1 92 ? 10.172 -11.464 -3.105 1.00 84.69 92 GLY A O 1
ATOM 756 N N . SER A 1 93 ? 8.351 -10.163 -3.282 1.00 86.19 93 SER A N 1
ATOM 757 C CA . SER A 1 93 ? 7.555 -11.063 -4.121 1.00 86.19 93 SER A CA 1
ATOM 758 C C . SER A 1 93 ? 7.663 -10.697 -5.600 1.00 86.19 93 SER A C 1
ATOM 760 O O . SER A 1 93 ? 7.746 -9.521 -5.962 1.00 86.19 93 SER A O 1
ATOM 762 N N . PHE A 1 94 ? 7.623 -11.700 -6.477 1.00 88.88 94 PHE A N 1
ATOM 763 C CA . PHE A 1 94 ? 7.520 -11.458 -7.914 1.00 88.88 94 PHE A CA 1
ATOM 764 C C . PHE A 1 94 ? 6.152 -10.878 -8.274 1.00 88.88 94 PHE A C 1
ATOM 766 O O . PHE A 1 94 ? 5.125 -11.287 -7.737 1.00 88.88 94 PHE A O 1
ATOM 773 N N . THR A 1 95 ? 6.150 -9.952 -9.225 1.00 89.50 95 THR A N 1
ATOM 774 C CA . THR A 1 95 ? 4.938 -9.382 -9.814 1.00 89.50 95 THR A CA 1
ATOM 775 C C . THR A 1 95 ? 4.670 -10.007 -11.176 1.00 89.50 95 THR A C 1
ATOM 777 O O . THR A 1 95 ? 5.579 -10.390 -11.917 1.00 89.50 95 THR A O 1
ATOM 780 N N . SER A 1 96 ? 3.397 -10.110 -11.527 1.00 92.00 96 SER A N 1
ATOM 781 C CA . SER A 1 96 ? 2.946 -10.610 -12.817 1.00 92.00 96 SER A CA 1
ATOM 782 C C . SER A 1 96 ? 3.351 -9.682 -13.965 1.00 92.00 96 SER A C 1
ATOM 784 O O . SER A 1 96 ? 3.519 -8.467 -13.824 1.00 92.00 96 SER A O 1
ATOM 786 N N . VAL A 1 97 ? 3.422 -10.253 -15.169 1.00 93.75 97 VAL A N 1
ATOM 787 C CA . VAL A 1 97 ? 3.653 -9.488 -16.404 1.00 93.75 97 VAL A CA 1
ATOM 788 C C . VAL A 1 97 ? 2.572 -8.417 -16.610 1.00 93.75 97 VAL A C 1
ATOM 790 O O . VAL A 1 97 ? 2.879 -7.330 -17.095 1.00 93.75 97 VAL A O 1
ATOM 793 N N . SER A 1 98 ? 1.319 -8.696 -16.230 1.00 93.19 98 SER A N 1
ATOM 794 C CA . SER A 1 98 ? 0.207 -7.743 -16.359 1.00 93.19 98 SER A CA 1
ATOM 795 C C . SER A 1 98 ? 0.367 -6.545 -15.419 1.00 93.19 98 SER A C 1
ATOM 797 O O . SER A 1 98 ? 0.241 -5.410 -15.872 1.00 93.19 98 SER A O 1
ATOM 799 N N . GLU A 1 99 ? 0.701 -6.778 -14.145 1.00 94.62 99 GLU A N 1
ATOM 800 C CA . GLU A 1 99 ? 0.986 -5.698 -13.185 1.00 94.62 99 GLU A CA 1
ATOM 801 C C . GLU A 1 99 ? 2.183 -4.860 -13.652 1.00 94.62 99 GLU A C 1
ATOM 803 O O . GLU A 1 99 ? 2.130 -3.637 -13.617 1.00 94.62 99 GLU A O 1
ATOM 808 N N . ASN A 1 100 ? 3.251 -5.492 -14.154 1.00 94.44 100 ASN A N 1
ATOM 809 C CA . ASN A 1 100 ? 4.433 -4.775 -14.641 1.00 94.44 100 ASN A CA 1
ATOM 810 C C . ASN A 1 100 ? 4.146 -3.896 -15.863 1.00 94.44 100 ASN A C 1
ATOM 812 O O . ASN A 1 100 ? 4.597 -2.749 -15.908 1.00 94.44 100 ASN A O 1
ATOM 816 N N . LYS A 1 101 ? 3.369 -4.399 -16.830 1.00 95.50 101 LYS A N 1
ATOM 817 C CA . LYS A 1 101 ? 2.928 -3.608 -17.988 1.00 95.50 101 LYS A CA 1
ATOM 818 C C . LYS A 1 101 ? 2.065 -2.426 -17.560 1.00 95.50 101 LYS A C 1
ATOM 820 O O . LYS A 1 101 ? 2.283 -1.316 -18.038 1.00 95.50 101 LYS A O 1
ATOM 825 N N . GLU A 1 102 ? 1.129 -2.651 -16.642 1.00 95.19 102 GLU A N 1
ATOM 826 C CA . GLU A 1 102 ? 0.256 -1.584 -16.159 1.00 95.19 102 GLU A CA 1
ATOM 827 C C . GLU A 1 102 ? 1.022 -0.534 -15.358 1.00 95.19 102 GLU A C 1
ATOM 829 O O . GLU A 1 102 ? 0.849 0.661 -15.584 1.00 95.19 102 GLU A O 1
ATOM 834 N N . ARG A 1 103 ? 1.950 -0.960 -14.498 1.00 95.38 103 ARG A N 1
ATOM 835 C CA . ARG A 1 103 ? 2.850 -0.060 -13.774 1.00 95.38 103 ARG A CA 1
ATOM 836 C C . ARG A 1 103 ? 3.648 0.815 -14.732 1.00 95.38 103 ARG A C 1
ATOM 838 O O . ARG A 1 103 ? 3.736 2.017 -14.514 1.00 95.38 103 ARG A O 1
ATOM 845 N N . ALA A 1 104 ? 4.220 0.239 -15.790 1.00 96.00 104 ALA A N 1
ATOM 846 C CA . ALA A 1 104 ? 4.960 1.001 -16.794 1.00 96.00 104 ALA A CA 1
ATOM 847 C C . ALA A 1 104 ? 4.059 2.015 -17.518 1.00 96.00 104 ALA A C 1
ATOM 849 O O . ALA A 1 104 ? 4.445 3.173 -17.670 1.00 96.00 104 ALA A O 1
ATOM 850 N N . ARG A 1 105 ? 2.842 1.607 -17.898 1.00 96.50 105 ARG A N 1
ATOM 851 C CA . ARG A 1 105 ? 1.852 2.478 -18.545 1.00 96.50 105 ARG A CA 1
ATOM 852 C C . ARG A 1 105 ? 1.447 3.650 -17.646 1.00 96.50 105 ARG A C 1
ATOM 854 O O . ARG A 1 105 ? 1.534 4.796 -18.071 1.00 96.50 105 ARG A O 1
ATOM 861 N N . LEU A 1 106 ? 1.054 3.372 -16.402 1.00 96.19 106 LEU A N 1
ATOM 862 C CA . LEU A 1 106 ? 0.664 4.395 -15.430 1.00 96.19 106 LEU A CA 1
ATOM 863 C C . LEU A 1 106 ? 1.839 5.317 -15.076 1.00 96.19 106 LEU A C 1
ATOM 865 O O . LEU A 1 106 ? 1.644 6.522 -14.959 1.00 96.19 106 LEU A O 1
ATOM 869 N N . LYS A 1 107 ? 3.069 4.791 -14.971 1.00 96.00 107 LYS A N 1
ATOM 870 C CA . LYS A 1 107 ? 4.277 5.618 -14.804 1.00 96.00 107 LYS A CA 1
ATOM 871 C C . LYS A 1 107 ? 4.532 6.531 -16.003 1.00 96.00 107 LYS A C 1
ATOM 873 O O . LYS A 1 107 ? 4.947 7.661 -15.792 1.00 96.00 107 LYS A O 1
ATOM 878 N N . ALA A 1 108 ? 4.296 6.074 -17.230 1.00 96.44 108 ALA A N 1
ATOM 879 C CA . ALA A 1 108 ? 4.460 6.916 -18.415 1.00 96.44 108 ALA A CA 1
ATOM 880 C C . ALA A 1 108 ? 3.420 8.050 -18.477 1.00 96.44 108 ALA A C 1
ATOM 882 O O . ALA A 1 108 ? 3.737 9.143 -18.931 1.00 96.44 108 ALA A O 1
ATOM 883 N N . GLU A 1 109 ? 2.194 7.797 -18.012 1.00 96.19 109 GLU A N 1
ATOM 884 C CA . GLU A 1 109 ? 1.079 8.755 -18.063 1.00 96.19 109 GLU A CA 1
ATOM 885 C C . GLU A 1 109 ? 1.078 9.743 -16.880 1.00 96.19 109 GLU A C 1
ATOM 887 O O . GLU A 1 109 ? 0.800 10.926 -17.058 1.00 96.19 109 GLU A O 1
ATOM 892 N N . TYR A 1 110 ? 1.413 9.270 -15.677 1.00 95.62 110 TYR A N 1
ATOM 893 C CA . TYR A 1 110 ? 1.253 10.014 -14.420 1.00 95.62 110 TYR A CA 1
ATOM 894 C C . TYR A 1 110 ? 2.547 10.169 -13.611 1.00 95.62 110 TYR A C 1
ATOM 896 O O . TYR A 1 110 ? 2.591 10.910 -12.628 1.00 95.62 110 TYR A O 1
ATOM 904 N N . GLY A 1 111 ? 3.608 9.452 -13.985 1.00 93.50 111 GLY A N 1
ATOM 905 C CA . GLY A 1 111 ? 4.862 9.449 -13.246 1.00 93.50 111 GLY A CA 1
ATOM 906 C C . GLY A 1 111 ? 5.555 10.807 -13.278 1.00 93.50 111 GLY A C 1
ATOM 907 O O . GLY A 1 111 ? 5.637 11.483 -14.301 1.00 93.50 111 GLY A O 1
ATOM 908 N N . THR A 1 112 ? 6.101 11.202 -12.135 1.00 94.00 112 THR A N 1
ATOM 909 C CA . THR A 1 112 ? 6.895 12.420 -11.998 1.00 94.00 112 THR A CA 1
ATOM 910 C C . THR A 1 112 ? 7.967 12.222 -10.936 1.00 94.00 112 THR A C 1
ATOM 912 O O . THR A 1 112 ? 7.820 11.391 -10.045 1.00 94.00 112 THR A O 1
ATOM 915 N N . THR A 1 113 ? 9.044 12.998 -11.010 1.00 91.19 113 THR A N 1
ATOM 916 C CA . THR A 1 113 ? 10.073 13.084 -9.961 1.00 91.19 113 THR A CA 1
ATOM 917 C C . THR A 1 113 ? 9.768 14.186 -8.941 1.00 91.19 113 THR A C 1
ATOM 919 O O . THR A 1 113 ? 10.530 14.408 -7.999 1.00 91.19 113 THR A O 1
ATOM 922 N N . GLN A 1 114 ? 8.646 14.894 -9.099 1.00 91.75 114 GLN A N 1
ATOM 923 C CA . GLN A 1 114 ? 8.217 15.924 -8.161 1.00 91.75 114 GLN A CA 1
ATOM 924 C C . GLN A 1 114 ? 7.661 15.299 -6.880 1.00 91.75 114 GLN A C 1
ATOM 926 O O . GLN A 1 114 ? 6.834 14.387 -6.914 1.00 91.75 114 GLN A O 1
ATOM 931 N N . LYS A 1 115 ? 8.063 15.844 -5.731 1.00 90.31 115 LYS A N 1
ATOM 932 C CA . LYS A 1 115 ? 7.506 15.502 -4.416 1.00 90.31 115 LYS A CA 1
ATOM 933 C C . LYS A 1 115 ? 6.522 16.583 -3.972 1.00 90.31 115 LYS A C 1
ATOM 935 O O . LYS A 1 115 ? 6.754 17.763 -4.223 1.00 90.31 115 LYS A O 1
ATOM 940 N N . ARG A 1 116 ? 5.449 16.208 -3.259 1.00 87.94 116 ARG A N 1
ATOM 941 C CA . ARG A 1 116 ? 4.497 17.193 -2.688 1.00 87.94 116 ARG A CA 1
ATOM 942 C C . ARG A 1 116 ? 5.154 18.073 -1.617 1.00 87.94 116 ARG A C 1
ATOM 944 O O . ARG A 1 116 ? 4.813 19.241 -1.483 1.00 87.94 116 ARG A O 1
ATOM 951 N N . LYS A 1 117 ? 6.093 17.507 -0.856 1.00 89.06 117 LYS A N 1
ATOM 952 C CA . LYS A 1 117 ? 6.969 18.198 0.100 1.00 89.06 117 LYS A CA 1
ATOM 953 C C . LYS A 1 117 ? 8.347 17.547 0.029 1.00 89.06 117 LYS A C 1
ATOM 955 O O . LYS A 1 117 ? 8.427 16.336 -0.166 1.00 89.06 117 LYS A O 1
ATOM 960 N N . LYS A 1 118 ? 9.421 18.320 0.221 1.00 86.44 118 LYS A N 1
ATOM 961 C CA . LYS A 1 118 ? 10.802 17.794 0.167 1.00 86.44 118 LYS A CA 1
ATOM 962 C C . LYS A 1 118 ? 11.061 16.676 1.183 1.00 86.44 118 LYS A C 1
ATOM 964 O O . LYS A 1 118 ? 11.842 15.782 0.891 1.00 86.44 118 LYS A O 1
ATOM 969 N N . SER A 1 119 ? 10.383 16.718 2.331 1.00 87.25 119 SER A N 1
ATOM 970 C CA . SER A 1 119 ? 10.498 15.719 3.398 1.00 87.25 119 SER A CA 1
ATOM 971 C C . SER A 1 119 ? 9.833 14.375 3.087 1.00 87.25 119 SER A C 1
ATOM 973 O O . SER A 1 119 ? 10.082 13.411 3.801 1.00 87.25 119 SER A O 1
ATOM 975 N N . LEU A 1 120 ? 8.984 14.281 2.056 1.00 90.38 120 LEU A N 1
ATOM 976 C CA . LEU A 1 120 ? 8.320 13.024 1.702 1.00 90.38 120 LEU A CA 1
ATOM 977 C C . LEU A 1 120 ? 9.276 12.089 0.953 1.00 90.38 120 LEU A C 1
ATOM 979 O O . LEU A 1 120 ? 10.105 12.540 0.168 1.00 90.38 120 LEU A O 1
ATOM 983 N N . ILE A 1 121 ? 9.158 10.783 1.177 1.00 92.69 121 ILE A N 1
ATOM 984 C CA . ILE A 1 121 ? 9.962 9.746 0.514 1.00 92.69 121 ILE A CA 1
ATOM 985 C C . ILE A 1 121 ? 9.460 9.563 -0.918 1.00 92.69 121 ILE A C 1
ATOM 987 O O . ILE A 1 121 ? 10.253 9.534 -1.865 1.00 92.69 121 ILE A O 1
ATOM 991 N N . LEU A 1 122 ? 8.137 9.483 -1.069 1.00 93.50 122 LEU A N 1
ATOM 992 C CA . LEU A 1 122 ? 7.474 9.194 -2.333 1.00 93.50 122 LEU A CA 1
ATOM 993 C C . LEU A 1 122 ? 7.370 10.411 -3.251 1.00 93.50 122 LEU A C 1
ATOM 995 O O . LEU A 1 122 ? 7.167 11.550 -2.813 1.00 93.50 122 LEU A O 1
ATOM 999 N N . TYR A 1 123 ? 7.454 10.141 -4.549 1.00 94.31 123 TYR A N 1
ATOM 1000 C CA . TYR A 1 123 ? 7.055 11.093 -5.573 1.00 94.31 123 TYR A CA 1
ATOM 1001 C C . TYR A 1 123 ? 5.530 11.225 -5.632 1.00 94.31 123 TYR A C 1
ATOM 1003 O O . TYR A 1 123 ? 4.771 10.393 -5.126 1.00 94.31 123 TYR A O 1
ATOM 1011 N N . LYS A 1 124 ? 5.051 12.307 -6.246 1.00 92.62 124 LYS A N 1
ATOM 1012 C CA . LYS A 1 124 ? 3.618 12.533 -6.439 1.00 92.62 124 LYS A CA 1
ATOM 1013 C C . LYS A 1 124 ? 3.021 11.356 -7.224 1.00 92.62 124 LYS A C 1
ATOM 1015 O O . LYS A 1 124 ? 3.572 10.965 -8.245 1.00 92.62 124 LYS A O 1
ATOM 1020 N N . GLN A 1 125 ? 1.889 10.837 -6.737 1.00 92.56 125 GLN A N 1
ATOM 1021 C CA . GLN A 1 125 ? 1.130 9.724 -7.333 1.00 92.56 125 GLN A CA 1
ATOM 1022 C C . GLN A 1 125 ? 1.865 8.373 -7.364 1.00 92.56 125 GLN A C 1
ATOM 1024 O O . GLN A 1 125 ? 1.355 7.419 -7.938 1.00 92.56 125 GLN A O 1
ATOM 1029 N N . GLU A 1 126 ? 3.034 8.244 -6.729 1.00 94.56 126 GLU A N 1
ATOM 1030 C CA . GLU A 1 126 ? 3.812 7.001 -6.779 1.00 94.56 126 GLU A CA 1
ATOM 1031 C C . GLU A 1 126 ? 3.072 5.820 -6.120 1.00 94.56 126 GLU A C 1
ATOM 1033 O O . GLU A 1 126 ? 3.054 4.723 -6.678 1.00 94.56 126 GLU A O 1
ATOM 1038 N N . ALA A 1 127 ? 2.404 6.060 -4.984 1.00 94.75 127 ALA A N 1
ATOM 1039 C CA . ALA A 1 127 ? 1.560 5.067 -4.314 1.00 94.75 127 ALA A CA 1
ATOM 1040 C C . ALA A 1 127 ? 0.314 4.704 -5.145 1.00 94.75 127 ALA A C 1
ATOM 1042 O O . ALA A 1 127 ? 0.036 3.522 -5.343 1.00 94.75 127 ALA A O 1
ATOM 1043 N N . ASP A 1 128 ? -0.379 5.706 -5.698 1.00 95.38 128 ASP A N 1
ATOM 1044 C CA . ASP A 1 128 ? -1.569 5.522 -6.544 1.00 95.38 128 ASP A CA 1
ATOM 1045 C C . ASP A 1 128 ? -1.252 4.694 -7.798 1.00 95.38 128 ASP A C 1
ATOM 1047 O O . ASP A 1 128 ? -2.028 3.828 -8.200 1.00 95.38 128 ASP A O 1
ATOM 1051 N N . ILE A 1 129 ? -0.091 4.939 -8.416 1.00 96.06 129 ILE A N 1
ATOM 1052 C CA . ILE A 1 129 ? 0.408 4.167 -9.559 1.00 96.06 129 ILE A CA 1
ATOM 1053 C C . ILE A 1 129 ? 0.642 2.707 -9.164 1.00 96.06 129 ILE A C 1
ATOM 1055 O O . ILE A 1 129 ? 0.269 1.807 -9.919 1.00 96.06 129 ILE A O 1
ATOM 1059 N N . GLU A 1 130 ? 1.253 2.457 -8.002 1.00 96.00 130 GLU A N 1
ATOM 1060 C CA . GLU A 1 130 ? 1.503 1.091 -7.535 1.00 96.00 130 GLU A CA 1
ATOM 1061 C C . GLU A 1 130 ? 0.195 0.341 -7.272 1.00 96.00 130 GLU A C 1
ATOM 1063 O O . GLU A 1 130 ? 0.013 -0.772 -7.766 1.00 96.00 130 GLU A O 1
ATOM 1068 N N . LEU A 1 131 ? -0.737 0.953 -6.541 1.00 95.94 131 LEU A N 1
ATOM 1069 C CA . LEU A 1 131 ? -2.049 0.364 -6.277 1.00 95.94 131 LEU A CA 1
ATOM 1070 C C . LEU A 1 131 ? -2.839 0.147 -7.577 1.00 95.94 131 LEU A C 1
ATOM 1072 O O . LEU A 1 131 ? -3.433 -0.915 -7.767 1.00 95.94 131 LEU A O 1
ATOM 1076 N N . GLY A 1 132 ? -2.780 1.097 -8.514 1.00 95.62 132 GLY A N 1
ATOM 1077 C CA . GLY A 1 132 ? -3.378 0.959 -9.841 1.00 95.62 132 GLY A CA 1
ATOM 1078 C C . GLY A 1 132 ? -2.822 -0.246 -10.600 1.00 95.62 132 GLY A C 1
ATOM 1079 O O . GLY A 1 132 ? -3.587 -1.039 -11.146 1.00 95.62 132 GLY A O 1
ATOM 1080 N N . ALA A 1 133 ? -1.507 -0.463 -10.558 1.00 95.62 133 ALA A N 1
ATOM 1081 C CA . ALA A 1 133 ? -0.887 -1.643 -11.152 1.00 95.62 133 ALA A CA 1
ATOM 1082 C C . ALA A 1 133 ? -1.316 -2.952 -10.466 1.00 95.62 133 ALA A C 1
ATOM 1084 O O . ALA A 1 133 ? -1.655 -3.916 -11.155 1.00 95.62 133 ALA A O 1
ATOM 1085 N N . LEU A 1 134 ? -1.344 -2.984 -9.129 1.00 94.62 134 LEU A N 1
ATOM 1086 C CA . LEU A 1 134 ? -1.757 -4.152 -8.335 1.00 94.62 134 LEU A CA 1
ATOM 1087 C C . LEU A 1 134 ? -3.231 -4.528 -8.550 1.00 94.62 134 LEU A C 1
ATOM 1089 O O . LEU A 1 134 ? -3.588 -5.704 -8.442 1.00 94.62 134 LEU A O 1
ATOM 1093 N N . SER A 1 135 ? -4.080 -3.562 -8.917 1.00 94.75 135 SER A N 1
ATOM 1094 C CA . SER A 1 135 ? -5.504 -3.790 -9.205 1.00 94.75 135 SER A CA 1
ATOM 1095 C C . SER A 1 135 ? -5.766 -4.708 -10.409 1.00 94.75 135 SER A C 1
ATOM 1097 O O . SER A 1 135 ? -6.873 -5.214 -10.589 1.00 94.75 135 SER A O 1
ATOM 1099 N N . ARG A 1 136 ? -4.750 -4.967 -11.246 1.00 93.44 136 ARG A N 1
ATOM 1100 C CA . ARG A 1 136 ? -4.871 -5.842 -12.427 1.00 93.44 136 ARG A CA 1
ATOM 1101 C C . ARG A 1 136 ? -5.172 -7.299 -12.079 1.00 93.44 136 ARG A C 1
ATOM 1103 O O . ARG A 1 136 ? -5.688 -8.032 -12.919 1.00 93.44 136 ARG A O 1
ATOM 1110 N N . THR A 1 137 ? -4.800 -7.716 -10.882 1.00 92.56 137 THR A N 1
ATOM 1111 C CA . THR A 1 137 ? -4.785 -9.113 -10.412 1.00 92.56 137 THR A CA 1
ATOM 1112 C C . THR A 1 137 ? -5.323 -9.236 -8.989 1.00 92.56 137 THR A C 1
ATOM 1114 O O . THR A 1 137 ? -5.621 -10.346 -8.552 1.00 92.56 137 THR A O 1
ATOM 1117 N N . ASN A 1 138 ? -5.476 -8.120 -8.273 1.00 94.38 138 ASN A N 1
ATOM 1118 C CA . ASN A 1 138 ? -5.945 -8.066 -6.894 1.00 94.38 138 ASN A CA 1
ATOM 1119 C C . ASN A 1 138 ? -7.074 -7.038 -6.752 1.00 94.38 138 ASN A C 1
ATOM 1121 O O . ASN A 1 138 ? -7.236 -6.153 -7.589 1.00 94.38 138 ASN A O 1
ATOM 1125 N N . PHE A 1 139 ? -7.837 -7.122 -5.664 1.00 95.50 139 PHE A N 1
ATOM 1126 C CA . PHE A 1 139 ? -8.776 -6.058 -5.317 1.00 95.50 139 PHE A CA 1
ATOM 1127 C C . PHE A 1 139 ? -8.035 -4.916 -4.625 1.00 95.50 139 PHE A C 1
ATOM 1129 O O . PHE A 1 139 ? -7.125 -5.163 -3.836 1.00 95.50 139 PHE A O 1
ATOM 1136 N N . VAL A 1 140 ? -8.447 -3.677 -4.890 1.00 96.31 140 VAL A N 1
ATOM 1137 C CA . VAL A 1 140 ? -7.973 -2.482 -4.179 1.00 96.31 140 VAL A CA 1
ATOM 1138 C C . VAL A 1 140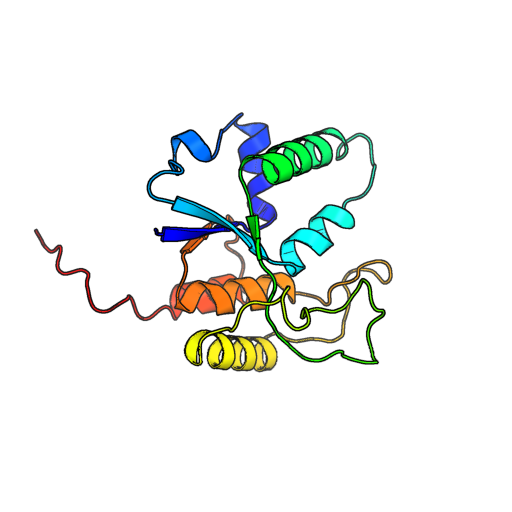 ? -9.168 -1.837 -3.492 1.00 96.31 140 VAL A C 1
ATOM 1140 O O . VAL A 1 140 ? -10.167 -1.533 -4.143 1.00 96.31 140 VAL A O 1
ATOM 1143 N N . LEU A 1 141 ? -9.072 -1.647 -2.179 1.00 95.69 141 LEU A N 1
ATOM 1144 C CA . LEU A 1 141 ? -10.052 -0.922 -1.384 1.00 95.69 141 LEU A CA 1
ATOM 1145 C C . LEU A 1 141 ? -9.581 0.524 -1.230 1.00 95.69 141 LEU A C 1
ATOM 1147 O O . LEU A 1 141 ? -8.601 0.793 -0.539 1.00 95.69 141 LEU A O 1
ATOM 1151 N N . THR A 1 142 ? -10.284 1.440 -1.889 1.00 94.88 142 THR A N 1
ATOM 1152 C CA . THR A 1 142 ? -9.971 2.871 -1.915 1.00 94.88 142 THR A CA 1
ATOM 1153 C C . THR A 1 142 ? -11.251 3.700 -1.897 1.00 94.88 142 THR A C 1
ATOM 1155 O O . THR A 1 142 ? -12.294 3.268 -2.396 1.00 94.88 142 THR A O 1
ATOM 1158 N N . LEU A 1 143 ? -11.172 4.897 -1.318 1.00 92.50 143 LEU A N 1
ATOM 1159 C CA . LEU A 1 143 ? -12.202 5.932 -1.402 1.00 92.50 143 LEU A CA 1
ATOM 1160 C C . LEU A 1 143 ? -11.856 7.017 -2.433 1.00 92.50 143 LEU A C 1
ATOM 1162 O O . LEU A 1 143 ? -12.565 8.027 -2.505 1.00 92.50 143 LEU A O 1
ATOM 1166 N N . ASP A 1 144 ? -10.789 6.841 -3.221 1.00 87.44 144 ASP A N 1
ATOM 1167 C CA . ASP A 1 144 ? -10.400 7.830 -4.218 1.00 87.44 144 ASP A CA 1
ATOM 1168 C C . ASP A 1 144 ? -11.397 7.850 -5.379 1.00 87.44 144 ASP A C 1
ATOM 1170 O O . ASP A 1 144 ? -11.731 6.832 -5.986 1.00 87.44 144 ASP A O 1
ATOM 1174 N N . LYS A 1 145 ? -11.885 9.050 -5.680 1.00 84.25 145 LYS A N 1
ATOM 1175 C CA . LYS A 1 145 ? -12.827 9.328 -6.771 1.00 84.25 145 LYS A CA 1
ATOM 1176 C C . LYS A 1 145 ? -12.255 10.325 -7.775 1.00 84.25 145 LYS A C 1
ATOM 1178 O O . LYS A 1 145 ? -12.937 10.687 -8.733 1.00 84.25 145 LYS A O 1
ATOM 1183 N N . LYS A 1 146 ? -11.045 10.830 -7.523 1.00 86.38 146 LYS A N 1
ATOM 1184 C CA . LYS A 1 146 ? -10.423 11.884 -8.321 1.00 86.38 146 LYS A CA 1
ATOM 1185 C C . LYS A 1 146 ? -9.839 11.312 -9.604 1.00 86.38 146 LYS A C 1
ATOM 1187 O O . LYS A 1 146 ? -9.489 10.136 -9.682 1.00 86.38 146 LYS A O 1
ATOM 1192 N N . ASP A 1 147 ? -9.707 12.174 -10.606 1.00 87.50 147 ASP A N 1
ATOM 1193 C CA . ASP A 1 147 ? -8.969 11.833 -11.817 1.00 87.50 147 ASP A CA 1
ATOM 1194 C C . ASP A 1 147 ? -7.497 11.588 -11.473 1.00 87.50 147 ASP A C 1
ATOM 1196 O O . ASP A 1 147 ? -6.837 12.412 -10.833 1.00 87.50 147 ASP A O 1
ATOM 1200 N N . GLY A 1 148 ? -6.987 10.429 -11.880 1.00 90.62 148 GLY A N 1
ATOM 1201 C CA . GLY A 1 148 ? -5.646 9.982 -11.533 1.00 90.62 148 GLY A CA 1
ATOM 1202 C C . GLY A 1 148 ? -5.422 8.501 -11.840 1.00 90.62 148 GLY A C 1
ATOM 1203 O O . GLY A 1 148 ? -6.289 7.858 -12.442 1.00 90.62 148 GLY A O 1
ATOM 1204 N N . PRO A 1 149 ? -4.274 7.945 -11.416 1.00 90.94 149 PRO A N 1
ATOM 1205 C CA . PRO A 1 149 ? -3.884 6.573 -11.734 1.00 90.94 149 PRO A CA 1
ATOM 1206 C C . PRO A 1 149 ? -4.922 5.529 -11.313 1.00 90.94 149 PRO A C 1
ATOM 1208 O O . PRO A 1 149 ? -5.228 4.630 -12.091 1.00 90.94 149 PRO A O 1
ATOM 1211 N N . LEU A 1 150 ? -5.499 5.670 -10.114 1.00 91.25 150 LEU A N 1
ATOM 1212 C CA . LEU A 1 150 ? -6.474 4.720 -9.570 1.00 91.25 150 LEU A CA 1
ATOM 1213 C C . LEU A 1 150 ? -7.796 4.718 -10.339 1.00 91.25 150 LEU A C 1
ATOM 1215 O O . LEU A 1 150 ? -8.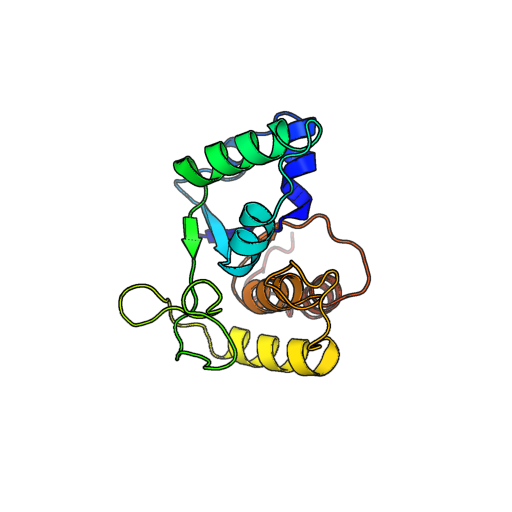314 3.650 -10.660 1.00 91.25 150 LEU A O 1
ATOM 1219 N N . LYS A 1 151 ? -8.320 5.898 -10.685 1.00 90.44 151 LYS A N 1
ATOM 1220 C CA . LYS A 1 151 ? -9.533 6.009 -11.503 1.00 90.44 151 LYS A CA 1
ATOM 1221 C C . LYS A 1 151 ? -9.300 5.507 -12.929 1.00 90.44 151 LYS A C 1
ATOM 1223 O O . LYS A 1 151 ? -10.106 4.755 -13.462 1.00 90.44 151 LYS A O 1
ATOM 1228 N N . ASN A 1 152 ? -8.156 5.846 -13.525 1.00 91.19 152 ASN A N 1
ATOM 1229 C CA . ASN A 1 152 ? -7.780 5.341 -14.847 1.00 91.19 152 ASN A CA 1
ATOM 1230 C C . ASN A 1 152 ? -7.660 3.807 -14.845 1.00 91.19 152 ASN A C 1
ATOM 1232 O O . ASN A 1 152 ? -8.117 3.154 -15.782 1.00 91.19 152 ASN A O 1
ATOM 1236 N N . ALA A 1 153 ? -7.080 3.233 -13.786 1.00 88.00 153 ALA A N 1
ATOM 1237 C CA . ALA A 1 153 ? -6.997 1.790 -13.612 1.00 88.00 153 ALA A CA 1
ATOM 1238 C C . ALA A 1 153 ? -8.391 1.165 -13.477 1.00 88.00 153 ALA A C 1
ATOM 1240 O O . ALA A 1 153 ? -8.670 0.212 -14.199 1.00 88.00 153 ALA A O 1
ATOM 1241 N N . SER A 1 154 ? -9.273 1.718 -12.631 1.00 87.69 154 SER A N 1
ATOM 1242 C CA . SER A 1 154 ? -10.620 1.178 -12.387 1.00 87.69 154 SER A CA 1
ATOM 1243 C C . SER A 1 154 ? -11.494 1.152 -13.646 1.00 87.69 154 SER A C 1
ATOM 1245 O O . SER A 1 154 ? -12.155 0.150 -13.911 1.00 87.69 154 SER A O 1
ATOM 1247 N N . GLU A 1 155 ? -11.439 2.202 -14.467 1.00 86.06 155 GLU A N 1
ATOM 1248 C CA . GLU A 1 155 ? -12.197 2.311 -15.721 1.00 86.06 155 GLU A CA 1
ATOM 1249 C C . GLU A 1 155 ? -11.659 1.388 -16.826 1.00 86.06 155 GLU A C 1
ATOM 1251 O O . GLU A 1 155 ? -12.410 0.947 -17.697 1.00 86.06 155 GLU A O 1
ATOM 1256 N N . LYS A 1 156 ? -10.360 1.064 -16.791 1.00 74.19 156 LYS A N 1
ATOM 1257 C CA . LYS A 1 156 ? -9.694 0.192 -17.772 1.00 74.19 156 LYS A CA 1
ATOM 1258 C C . LYS A 1 156 ? -9.535 -1.252 -17.295 1.00 74.19 156 LYS A C 1
ATOM 1260 O O . LYS A 1 156 ? -8.942 -2.068 -18.014 1.00 74.19 156 LYS A O 1
ATOM 1265 N N . VAL A 1 157 ? -10.060 -1.614 -16.119 1.00 61.78 157 VAL A N 1
ATOM 1266 C CA . VAL A 1 157 ? -10.103 -3.017 -15.692 1.00 61.78 157 VAL A CA 1
ATOM 1267 C C . VAL A 1 157 ? -11.009 -3.786 -16.648 1.00 61.78 157 VAL A C 1
ATOM 1269 O O . VAL A 1 157 ? -12.228 -3.787 -16.528 1.00 61.78 157 VAL A O 1
ATOM 1272 N N . ILE A 1 158 ? -10.394 -4.501 -17.591 1.00 51.84 158 ILE A N 1
ATOM 1273 C CA . ILE A 1 158 ? -11.047 -5.621 -18.269 1.00 51.84 158 ILE A CA 1
ATOM 1274 C C . ILE A 1 158 ? -11.436 -6.609 -17.159 1.00 51.84 158 ILE A C 1
ATOM 1276 O O . ILE A 1 158 ? -10.523 -7.124 -16.501 1.00 51.84 158 ILE A O 1
ATOM 1280 N N . PRO A 1 159 ? -12.734 -6.857 -16.907 1.00 46.53 159 PRO A N 1
ATOM 1281 C CA . PRO A 1 159 ? -13.143 -7.752 -15.839 1.00 46.53 159 PRO A CA 1
ATOM 1282 C C . PRO A 1 159 ? -12.505 -9.129 -16.060 1.00 46.53 159 PRO A C 1
ATOM 1284 O O . PRO A 1 159 ? -12.358 -9.560 -17.214 1.00 46.53 159 PRO A O 1
ATOM 1287 N N . PRO A 1 160 ? -12.108 -9.839 -14.988 1.00 44.66 160 PRO A N 1
ATOM 1288 C CA . PRO A 1 160 ? -11.623 -11.201 -15.128 1.00 44.66 160 PRO A CA 1
ATOM 1289 C C . PRO A 1 160 ? -12.685 -12.010 -15.878 1.00 44.66 160 PRO A C 1
ATOM 1291 O O . PRO A 1 160 ? -13.861 -11.997 -15.510 1.00 44.66 160 PRO A O 1
ATOM 1294 N N . LYS A 1 161 ? -12.278 -12.690 -16.958 1.00 43.97 161 LYS A N 1
ATOM 1295 C CA . LYS A 1 161 ? -13.119 -13.640 -17.698 1.00 43.97 161 LYS A CA 1
ATOM 1296 C C . LYS A 1 161 ? -13.488 -14.791 -16.756 1.00 43.97 161 LYS A C 1
ATOM 1298 O O . LYS A 1 161 ? -12.792 -15.793 -16.775 1.00 43.97 161 LYS A O 1
ATOM 1303 N N . ASN A 1 162 ? -14.477 -14.602 -15.879 1.00 45.19 162 ASN A N 1
ATOM 1304 C CA . ASN A 1 162 ? -15.226 -15.621 -15.129 1.00 45.19 162 ASN A CA 1
ATOM 1305 C C . ASN A 1 162 ? -16.261 -14.982 -14.176 1.00 45.19 162 ASN A C 1
ATOM 1307 O O . ASN A 1 162 ? -16.332 -15.312 -12.996 1.00 45.19 162 ASN A O 1
ATOM 1311 N N . SER A 1 163 ? -17.121 -14.101 -14.687 1.00 40.91 163 SER A N 1
ATOM 1312 C CA . SER A 1 163 ? -18.386 -13.757 -14.023 1.00 40.91 163 SER A CA 1
ATOM 1313 C C . SER A 1 163 ? -19.570 -14.052 -14.944 1.00 40.91 163 SER A C 1
ATOM 1315 O O . SER A 1 163 ? -20.338 -13.177 -15.331 1.00 40.91 163 SER A O 1
ATOM 1317 N N . ARG A 1 164 ? -19.763 -15.337 -15.276 1.00 40.84 164 ARG A N 1
ATOM 1318 C CA . ARG A 1 164 ? -21.109 -15.828 -15.603 1.00 40.84 164 ARG A CA 1
ATOM 1319 C C . ARG A 1 164 ? -21.913 -15.907 -14.305 1.00 40.84 164 ARG A C 1
ATOM 1321 O O . ARG A 1 164 ? -22.066 -16.969 -13.722 1.00 40.84 164 ARG A O 1
ATOM 1328 N N . PHE A 1 165 ? -22.393 -14.757 -13.858 1.00 46.09 165 PHE A N 1
ATOM 1329 C CA . PHE A 1 165 ? -23.619 -14.651 -13.080 1.00 46.09 165 PHE A CA 1
ATOM 1330 C C . PHE A 1 165 ? -24.471 -13.604 -13.788 1.00 46.09 165 PHE A C 1
ATOM 1332 O O . PHE A 1 165 ? -24.465 -12.427 -13.442 1.00 46.09 165 PHE A O 1
ATOM 1339 N N . GLN A 1 166 ? -25.146 -14.042 -14.846 1.00 38.44 166 GLN A N 1
ATOM 1340 C CA . GLN A 1 166 ? -26.399 -13.424 -15.250 1.00 38.44 166 GLN A CA 1
ATOM 1341 C C . GLN A 1 166 ? -27.508 -14.327 -14.714 1.00 38.44 166 GLN A C 1
ATOM 1343 O O . GLN A 1 166 ? -27.392 -15.552 -14.793 1.00 38.44 166 GLN A O 1
ATOM 1348 N N . LYS A 1 167 ? -28.467 -13.677 -14.053 1.00 35.09 167 LYS A N 1
ATOM 1349 C CA . LYS A 1 167 ? -29.706 -14.250 -13.528 1.00 35.09 167 LYS A CA 1
ATOM 1350 C C . LYS A 1 167 ? -30.512 -14.932 -14.624 1.00 35.09 167 LYS A C 1
ATOM 1352 O O . LYS A 1 167 ? -30.432 -14.447 -15.774 1.00 35.09 167 LYS A O 1
#

Sequence (167 aa):
MINIYIDNNIWDFLLKNSLNLRDYFPAKKYRILISKYGRFEITQMPDSPDKVELKNFILSVLANDVEEVHTFGFSNPSHSESEQRSSSFGMGSFTSVSENKERARLKAEYGTTQKRKKSLILYKQEADIELGALSRTNFVLTLDKKDGPLKNASEKVIPPKNSRFQK

Foldseek 3Di:
DAEEEEALQCLVVCVVVVHDVCVVAPPVHYAYEYEPVRVLVLVPDDPDPVCVVSSVSVVVCCVPGYYYAFAADDADPVADPSLGRHDYPPRHDHDDPQLVVQLVVQCVVANDPDCPDPPGSDHPCNRVSNLLSVVQRHHYDDPDPDPGSNVVSVVPRPDPPDPPPDD